Protein AF-A0A6L6DKJ3-F1 (afdb_monomer_lite)

Radius of gyration: 23.88 Å; chains: 1; bounding box: 60×26×74 Å

Structure (mmCIF, N/CA/C/O backbone):
data_AF-A0A6L6DKJ3-F1
#
_entry.id   AF-A0A6L6DKJ3-F1
#
loop_
_atom_site.group_PDB
_atom_site.id
_atom_site.type_symbol
_atom_site.label_atom_id
_atom_site.label_alt_id
_atom_site.label_comp_id
_atom_site.label_asym_id
_atom_site.label_entity_id
_atom_site.label_seq_id
_atom_site.pdbx_PDB_ins_code
_atom_site.Cartn_x
_atom_site.Cartn_y
_atom_site.Cartn_z
_atom_site.occupancy
_atom_site.B_iso_or_equiv
_atom_site.auth_seq_id
_atom_site.auth_comp_id
_atom_site.auth_asym_id
_atom_site.auth_atom_id
_atom_site.pdbx_PDB_model_num
ATOM 1 N N . MET A 1 1 ? -41.717 -11.893 52.198 1.00 52.62 1 MET A N 1
ATOM 2 C CA . MET A 1 1 ? -41.649 -11.593 50.744 1.00 52.62 1 MET A CA 1
ATOM 3 C C . MET A 1 1 ? -40.224 -11.231 50.309 1.00 52.62 1 MET A C 1
ATOM 5 O O . MET A 1 1 ? -39.960 -11.121 49.121 1.00 52.62 1 MET A O 1
ATOM 9 N N . ASP A 1 2 ? -39.290 -11.123 51.255 1.00 56.44 2 ASP A N 1
ATOM 10 C CA . ASP A 1 2 ? -38.012 -10.423 51.084 1.00 56.44 2 ASP A CA 1
ATOM 11 C C . ASP A 1 2 ? -36.896 -11.294 50.484 1.00 56.44 2 ASP A C 1
ATOM 13 O O . ASP A 1 2 ? -35.989 -10.791 49.827 1.00 56.44 2 ASP A O 1
ATOM 17 N N . ILE A 1 3 ? -37.000 -12.620 50.621 1.00 60.44 3 ILE A N 1
ATOM 18 C CA . ILE A 1 3 ? -36.001 -13.579 50.115 1.00 60.44 3 ILE A CA 1
ATOM 19 C C . ILE A 1 3 ? -36.035 -13.670 48.578 1.00 60.44 3 ILE A C 1
ATOM 21 O O . ILE A 1 3 ? -34.993 -13.763 47.933 1.00 60.44 3 ILE A O 1
ATOM 25 N N . ILE A 1 4 ? -37.227 -13.586 47.977 1.00 59.44 4 ILE A N 1
ATOM 26 C CA . ILE A 1 4 ? -37.409 -13.663 46.517 1.00 59.44 4 ILE A CA 1
ATOM 27 C C . ILE A 1 4 ? -36.848 -12.403 45.839 1.00 59.44 4 ILE A C 1
ATOM 29 O O . ILE A 1 4 ? -36.220 -12.495 44.787 1.00 59.44 4 ILE A O 1
ATOM 33 N N . ILE A 1 5 ? -37.001 -11.238 46.477 1.00 61.88 5 ILE A N 1
ATOM 34 C CA . ILE A 1 5 ? -36.480 -9.956 45.980 1.00 61.88 5 ILE A CA 1
ATOM 35 C C . ILE A 1 5 ? -34.944 -9.943 46.034 1.00 61.88 5 ILE A C 1
ATOM 37 O O . ILE A 1 5 ? -34.303 -9.559 45.057 1.00 61.88 5 ILE A O 1
ATOM 41 N N . GLY A 1 6 ? -34.341 -10.438 47.123 1.00 61.75 6 GLY A N 1
ATOM 42 C CA . GLY A 1 6 ? -32.882 -10.554 47.242 1.00 61.75 6 GLY A CA 1
ATOM 43 C C . GLY A 1 6 ? -32.255 -11.489 46.198 1.00 61.75 6 GLY A C 1
ATOM 44 O O . GLY A 1 6 ? -31.231 -11.152 45.602 1.00 61.75 6 GLY A O 1
ATOM 45 N N . ALA A 1 7 ? -32.900 -12.627 45.916 1.00 63.94 7 ALA A N 1
ATOM 46 C CA . ALA A 1 7 ? -32.449 -13.563 44.885 1.00 63.94 7 ALA A CA 1
ATOM 47 C C . ALA A 1 7 ? -32.547 -12.967 43.466 1.00 63.94 7 ALA A C 1
ATOM 49 O O . ALA A 1 7 ? -31.616 -13.108 42.674 1.00 63.94 7 ALA A O 1
ATOM 50 N N . LEU A 1 8 ? -33.627 -12.238 43.161 1.00 57.91 8 LEU A N 1
ATOM 51 C CA . LEU A 1 8 ? -33.808 -11.547 41.877 1.00 57.91 8 LEU A CA 1
ATOM 52 C C . LEU A 1 8 ? -32.761 -10.446 41.647 1.00 57.91 8 LEU A C 1
ATOM 54 O O . LEU A 1 8 ? -32.197 -10.363 40.558 1.00 57.91 8 LEU A O 1
ATOM 58 N N . ILE A 1 9 ? -32.445 -9.644 42.669 1.00 67.44 9 ILE A N 1
ATOM 59 C CA . ILE A 1 9 ? -31.418 -8.591 42.578 1.00 67.44 9 ILE A CA 1
ATOM 60 C C . ILE A 1 9 ? -30.026 -9.197 42.341 1.00 67.44 9 ILE A C 1
ATOM 62 O O . ILE A 1 9 ? -29.257 -8.679 41.531 1.00 67.44 9 ILE A O 1
ATOM 66 N N . SER A 1 10 ? -29.712 -10.317 43.001 1.00 66.44 10 SER A N 1
ATOM 67 C CA . SER A 1 10 ? -28.425 -11.003 42.836 1.00 66.44 10 SER A CA 1
ATOM 68 C C . SER A 1 10 ? -28.225 -11.541 41.411 1.00 66.44 10 SER A C 1
ATOM 70 O O . SER A 1 10 ? -27.155 -11.339 40.831 1.00 66.44 10 SER A O 1
ATOM 72 N N . ILE A 1 11 ? -29.266 -12.139 40.817 1.00 69.19 11 ILE A N 1
ATOM 73 C CA . ILE A 1 11 ? -29.241 -12.672 39.442 1.00 69.19 11 ILE A CA 1
ATOM 74 C C . ILE A 1 11 ? -29.089 -11.544 38.413 1.00 69.19 11 ILE A C 1
ATOM 76 O O . ILE A 1 11 ? -28.273 -11.644 37.495 1.00 69.19 11 ILE A O 1
ATOM 80 N N . ILE A 1 12 ? -29.826 -10.440 38.580 1.00 69.81 12 ILE A N 1
ATOM 81 C CA . ILE A 1 12 ? -29.722 -9.276 37.686 1.00 69.81 12 ILE A CA 1
ATOM 82 C C . ILE A 1 12 ? -28.314 -8.669 37.764 1.00 69.81 12 ILE A C 1
ATOM 84 O O . ILE A 1 12 ? -27.712 -8.375 36.730 1.00 69.81 12 ILE A O 1
ATOM 88 N N . GLY A 1 13 ? -27.749 -8.546 38.970 1.00 63.81 13 GLY A N 1
ATOM 89 C CA . GLY A 1 13 ? -26.385 -8.052 39.164 1.00 63.81 13 GLY A CA 1
ATOM 90 C C . GLY A 1 13 ? -25.328 -8.911 38.464 1.00 63.81 13 GLY A C 1
ATOM 91 O O . GLY A 1 13 ? -24.429 -8.371 37.819 1.00 63.81 13 GLY A O 1
ATOM 92 N N . THR A 1 14 ? -25.459 -10.242 38.516 1.00 69.81 14 THR A N 1
ATOM 93 C CA . THR A 1 14 ? -24.531 -11.152 37.819 1.00 69.81 14 THR A CA 1
ATOM 94 C C . THR A 1 14 ? -24.686 -11.090 36.300 1.00 69.81 14 THR A C 1
ATOM 96 O O . THR A 1 14 ? -23.682 -11.095 35.590 1.00 69.81 14 THR A O 1
ATOM 99 N N . MET A 1 15 ? -25.914 -10.972 35.781 1.00 61.84 15 MET A N 1
ATOM 100 C CA . MET A 1 15 ? -26.149 -10.828 34.338 1.00 61.84 15 MET A CA 1
ATOM 101 C C . MET A 1 15 ? -25.541 -9.538 33.779 1.00 61.84 15 MET A C 1
ATOM 103 O O . MET A 1 15 ? -24.836 -9.584 32.772 1.00 61.84 15 MET A O 1
ATOM 107 N N . VAL A 1 16 ? -25.756 -8.398 34.445 1.00 74.00 16 VAL A N 1
ATOM 108 C CA . VAL A 1 16 ? -25.197 -7.105 34.012 1.00 74.00 16 VAL A CA 1
ATOM 109 C C . VAL A 1 16 ? -23.668 -7.128 34.051 1.00 74.00 16 VAL A C 1
ATOM 111 O O . VAL A 1 16 ? -23.018 -6.656 33.118 1.00 74.00 16 VAL A O 1
ATOM 114 N N . PHE A 1 17 ? -23.085 -7.725 35.094 1.00 69.69 17 PHE A N 1
ATOM 115 C CA . PHE A 1 17 ? -21.636 -7.863 35.215 1.00 69.69 17 PHE A CA 1
ATOM 116 C C . PHE A 1 17 ? -21.036 -8.731 34.098 1.00 69.69 17 PHE A C 1
ATOM 118 O O . PHE A 1 17 ? -20.041 -8.338 33.489 1.00 69.69 17 PHE A O 1
ATOM 125 N N . ASN A 1 18 ? -21.675 -9.856 33.759 1.00 73.88 18 ASN A N 1
ATOM 126 C CA . ASN A 1 18 ? -21.232 -10.727 32.667 1.00 73.88 18 ASN A CA 1
ATOM 127 C C . ASN A 1 18 ? -21.324 -10.040 31.297 1.00 73.88 18 ASN A C 1
ATOM 129 O O . ASN A 1 18 ? -20.389 -10.137 30.504 1.00 73.88 18 ASN A O 1
ATOM 133 N N . VAL A 1 19 ? -22.409 -9.303 31.030 1.00 73.56 19 VAL A N 1
ATOM 134 C CA . VAL A 1 19 ? -22.559 -8.524 29.788 1.00 73.56 19 VAL A CA 1
ATOM 135 C C . VAL A 1 19 ? -21.480 -7.446 29.689 1.00 73.56 19 VAL A C 1
ATOM 137 O O . VAL A 1 19 ? -20.886 -7.263 28.628 1.00 73.56 19 VAL A O 1
ATOM 140 N N . TRP A 1 20 ? -21.177 -6.761 30.793 1.00 79.19 20 TRP A N 1
ATOM 141 C CA . TRP A 1 20 ? -20.134 -5.738 30.817 1.00 79.19 20 TRP A CA 1
ATOM 142 C C . TRP A 1 20 ? -18.732 -6.317 30.586 1.00 79.19 20 TRP A C 1
ATOM 144 O O . TRP A 1 20 ? -17.973 -5.760 29.791 1.00 79.19 20 TRP A O 1
ATOM 154 N N . ILE A 1 21 ? -18.390 -7.444 31.223 1.00 69.69 21 ILE A N 1
ATOM 155 C CA . ILE A 1 21 ? -17.112 -8.132 30.974 1.00 69.69 21 ILE A CA 1
ATOM 156 C C . ILE A 1 21 ? -17.024 -8.577 29.515 1.00 69.69 21 ILE A C 1
ATOM 158 O O . ILE A 1 21 ? -16.036 -8.254 28.858 1.00 69.69 21 ILE A O 1
ATOM 162 N N . SER A 1 22 ? -18.064 -9.238 28.996 1.00 68.19 22 SER A N 1
ATOM 163 C CA . SER A 1 22 ? -18.110 -9.697 27.603 1.00 68.19 22 SER A CA 1
ATOM 164 C C . SER A 1 22 ? -17.927 -8.536 26.628 1.00 68.19 22 SER A C 1
ATOM 166 O O . SER A 1 22 ? -17.092 -8.607 25.734 1.00 68.19 22 SER A O 1
ATOM 168 N N . SER A 1 23 ? -18.640 -7.426 26.841 1.00 67.12 23 SER A N 1
ATOM 169 C CA . SER A 1 23 ? -18.513 -6.217 26.022 1.00 67.12 23 SER A CA 1
ATOM 170 C C . SER A 1 23 ? -17.098 -5.631 26.073 1.00 67.12 23 SER A C 1
ATOM 172 O O . SER A 1 23 ? -16.570 -5.171 25.059 1.00 67.12 23 SER A O 1
ATOM 174 N N . ARG A 1 24 ? -16.443 -5.678 27.238 1.00 71.56 24 ARG A N 1
ATOM 175 C CA . ARG A 1 24 ? -15.083 -5.161 27.416 1.00 71.56 24 ARG A CA 1
ATOM 176 C C . ARG A 1 24 ? -14.022 -6.057 26.776 1.00 71.56 24 ARG A C 1
ATOM 178 O O . ARG A 1 24 ? -13.055 -5.540 26.218 1.00 71.56 24 ARG A O 1
ATOM 185 N N . GLU A 1 25 ? -14.170 -7.374 26.874 1.00 74.81 25 GLU A N 1
ATOM 186 C CA . GLU A 1 25 ? -13.296 -8.340 26.199 1.00 74.81 25 GLU A CA 1
ATOM 187 C C . GLU A 1 25 ? -13.451 -8.261 24.682 1.00 74.81 25 GLU A C 1
ATOM 189 O O . GLU A 1 25 ? -12.452 -8.222 23.962 1.00 74.81 25 GLU A O 1
ATOM 194 N N . GLU A 1 26 ? -14.690 -8.139 24.207 1.00 68.31 26 GLU A N 1
ATOM 195 C CA . GLU A 1 26 ? -15.000 -7.955 22.796 1.00 68.31 26 GLU A CA 1
ATOM 196 C C . GLU A 1 26 ? -14.385 -6.652 22.273 1.00 68.31 26 GLU A C 1
ATOM 198 O O . GLU A 1 26 ? -13.612 -6.695 21.320 1.00 68.31 26 GLU A O 1
ATOM 203 N N . SER A 1 27 ? -14.577 -5.519 22.958 1.00 71.50 27 SER A N 1
ATOM 204 C CA . SER A 1 27 ? -13.939 -4.244 22.589 1.00 71.50 27 SER A CA 1
ATOM 205 C C . SER A 1 27 ? -12.415 -4.360 22.452 1.00 71.50 27 SER A C 1
ATOM 207 O O . SER A 1 27 ? -11.854 -3.893 21.465 1.00 71.50 27 SER A O 1
ATOM 209 N N . LYS A 1 28 ? -11.735 -5.022 23.399 1.00 74.25 28 LYS A N 1
ATOM 210 C CA . LYS A 1 28 ? -10.274 -5.215 23.335 1.00 74.25 28 LYS A CA 1
ATOM 211 C C . LYS A 1 28 ? -9.847 -6.070 22.145 1.00 74.25 28 LYS A C 1
ATOM 213 O O . LYS A 1 28 ? -8.812 -5.802 21.538 1.00 74.25 28 LYS A O 1
ATOM 218 N N . ARG A 1 29 ? -10.618 -7.114 21.831 1.00 74.06 29 ARG A N 1
ATOM 219 C CA . ARG A 1 29 ? -10.366 -7.970 20.669 1.00 74.06 29 ARG A CA 1
ATOM 220 C C . ARG A 1 29 ? -10.509 -7.175 19.373 1.00 74.06 29 ARG A C 1
ATOM 222 O O . ARG A 1 29 ? -9.616 -7.233 18.535 1.00 74.06 29 ARG A O 1
ATOM 229 N N . TRP A 1 30 ? -11.577 -6.389 19.258 1.00 74.00 30 TRP A N 1
ATOM 230 C CA . TRP A 1 30 ? -11.815 -5.514 18.112 1.00 74.00 30 TRP A CA 1
ATOM 231 C C . TRP A 1 30 ? -10.677 -4.507 17.900 1.00 74.00 30 TRP A C 1
ATOM 233 O O . TRP A 1 30 ? -10.251 -4.303 16.764 1.00 74.00 30 TRP A O 1
ATOM 243 N N . ASP A 1 31 ? -10.128 -3.928 18.969 1.00 81.12 31 ASP A N 1
ATOM 244 C CA . ASP A 1 31 ? -8.978 -3.020 18.866 1.00 81.12 31 ASP A CA 1
ATOM 245 C C . ASP A 1 31 ? -7.696 -3.745 18.421 1.00 81.12 31 ASP A C 1
ATOM 247 O O . ASP A 1 31 ? -6.934 -3.217 17.607 1.00 81.12 31 ASP A O 1
ATOM 251 N N . ALA A 1 32 ? -7.466 -4.975 18.889 1.00 81.31 32 ALA A N 1
ATOM 252 C CA . ALA A 1 32 ? -6.335 -5.791 18.448 1.00 81.31 32 ALA A CA 1
ATOM 253 C C . ALA A 1 32 ? -6.437 -6.169 16.958 1.00 81.31 32 ALA A C 1
ATOM 255 O O . ALA A 1 32 ? -5.454 -6.039 16.224 1.00 81.31 32 ALA A O 1
ATOM 256 N N . ASP A 1 33 ? -7.622 -6.578 16.500 1.00 83.75 33 ASP A N 1
ATOM 257 C CA . ASP A 1 33 ? -7.880 -6.912 15.095 1.00 83.75 33 ASP A CA 1
ATOM 258 C C . ASP A 1 33 ? -7.698 -5.676 14.193 1.00 83.75 33 ASP A C 1
ATOM 260 O O . ASP A 1 33 ? -7.028 -5.738 13.160 1.00 83.75 33 ASP A O 1
ATOM 264 N N . ARG A 1 34 ? -8.170 -4.510 14.645 1.00 85.75 34 ARG A N 1
ATOM 265 C CA . ARG A 1 34 ? -7.963 -3.210 13.989 1.00 85.75 34 ARG A CA 1
ATOM 266 C C . ARG A 1 34 ? -6.490 -2.807 13.870 1.00 85.75 34 ARG A C 1
ATOM 268 O O . ARG A 1 34 ? -6.051 -2.371 12.804 1.00 85.75 34 ARG A O 1
ATOM 275 N N . LEU A 1 35 ? -5.706 -2.960 14.939 1.00 83.81 35 LEU A N 1
ATOM 276 C CA . LEU A 1 35 ? -4.265 -2.671 14.922 1.00 83.81 35 LEU A CA 1
ATOM 277 C C . LEU A 1 35 ? -3.494 -3.641 14.016 1.00 83.81 35 LEU A C 1
ATOM 279 O O . LEU A 1 35 ? -2.535 -3.246 13.339 1.00 83.81 35 LEU A O 1
ATOM 283 N N . LYS A 1 36 ? -3.928 -4.904 13.970 1.00 89.00 36 LYS A N 1
ATOM 284 C CA . LYS A 1 36 ? -3.376 -5.913 13.066 1.00 89.00 36 LYS A CA 1
ATOM 285 C C . LYS A 1 36 ? -3.656 -5.556 11.607 1.00 89.00 36 LYS A C 1
ATOM 287 O O . LYS A 1 36 ? -2.716 -5.559 10.815 1.00 89.00 36 LYS A O 1
ATOM 292 N N . ALA A 1 37 ? -4.890 -5.180 11.269 1.00 90.31 37 ALA A N 1
ATOM 293 C CA . ALA A 1 37 ? -5.256 -4.744 9.921 1.00 90.31 37 ALA A CA 1
ATOM 294 C C . ALA A 1 37 ? -4.420 -3.538 9.461 1.00 90.31 37 ALA A C 1
ATOM 296 O O . ALA A 1 37 ? -3.868 -3.546 8.363 1.00 90.31 37 ALA A O 1
ATOM 297 N N . LEU A 1 38 ? -4.217 -2.545 10.336 1.00 90.19 38 LEU A N 1
ATOM 298 C CA . LEU A 1 38 ? -3.350 -1.395 10.056 1.00 90.19 38 LEU A CA 1
ATOM 299 C C . LEU A 1 38 ? -1.903 -1.809 9.747 1.00 90.19 38 LEU A C 1
ATOM 301 O O . LEU A 1 38 ? -1.279 -1.291 8.818 1.00 90.19 38 LEU A O 1
ATOM 305 N N . THR A 1 39 ? -1.367 -2.748 10.527 1.00 90.19 39 THR A N 1
ATOM 306 C CA . THR A 1 39 ? -0.006 -3.262 10.333 1.00 90.19 39 THR A CA 1
ATOM 307 C C . THR A 1 39 ? 0.117 -4.035 9.021 1.00 90.19 39 THR A C 1
ATOM 309 O O . THR A 1 39 ? 1.048 -3.778 8.254 1.00 90.19 39 THR A O 1
ATOM 312 N N . ASN A 1 40 ? -0.836 -4.926 8.735 1.00 93.12 40 ASN A N 1
ATOM 313 C CA . ASN A 1 40 ? -0.879 -5.712 7.502 1.00 93.12 40 ASN A CA 1
ATOM 314 C C . ASN A 1 40 ? -0.962 -4.806 6.271 1.00 93.12 40 ASN A C 1
ATOM 316 O O . ASN A 1 40 ? -0.089 -4.873 5.410 1.00 93.12 40 ASN A O 1
ATOM 320 N N . ALA A 1 41 ? -1.918 -3.872 6.247 1.00 93.75 41 ALA A N 1
ATOM 321 C CA . ALA A 1 41 ? -2.095 -2.925 5.148 1.00 93.75 41 ALA A CA 1
ATOM 322 C C . ALA A 1 41 ? -0.815 -2.139 4.844 1.00 93.75 41 ALA A C 1
ATOM 324 O O . ALA A 1 41 ? -0.438 -1.968 3.684 1.00 93.75 41 ALA A O 1
ATOM 325 N N . ARG A 1 42 ? -0.096 -1.697 5.884 1.00 92.56 42 ARG A N 1
ATOM 326 C CA . ARG A 1 42 ? 1.183 -1.001 5.710 1.00 92.56 42 ARG A CA 1
ATOM 327 C C . ARG A 1 42 ? 2.260 -1.911 5.120 1.00 92.56 42 ARG A C 1
ATOM 329 O O . ARG A 1 42 ? 2.971 -1.485 4.211 1.00 92.56 42 ARG A O 1
ATOM 336 N N . ILE A 1 43 ? 2.418 -3.119 5.658 1.00 94.75 43 ILE A N 1
ATOM 337 C CA . ILE A 1 43 ? 3.432 -4.077 5.198 1.00 94.75 43 ILE A CA 1
ATOM 338 C C . ILE A 1 43 ? 3.172 -4.470 3.744 1.00 94.75 43 ILE A C 1
ATOM 340 O O . ILE A 1 43 ? 4.098 -4.434 2.933 1.00 94.75 43 ILE A O 1
ATOM 344 N N . ASP A 1 44 ? 1.929 -4.806 3.410 1.00 96.81 44 ASP A N 1
ATOM 345 C CA . ASP A 1 44 ? 1.563 -5.279 2.078 1.00 96.81 44 ASP A CA 1
ATOM 346 C C . ASP A 1 44 ? 1.704 -4.160 1.042 1.00 96.81 44 ASP A C 1
ATOM 348 O O . ASP A 1 44 ? 2.303 -4.378 -0.010 1.00 96.81 44 ASP A O 1
ATOM 352 N N . LEU A 1 45 ? 1.300 -2.927 1.375 1.00 95.19 45 LEU A N 1
ATOM 353 C CA . LEU A 1 45 ? 1.537 -1.760 0.521 1.00 95.19 45 LEU A CA 1
ATOM 354 C C . LEU A 1 45 ? 3.033 -1.533 0.253 1.00 95.19 45 LEU A C 1
ATOM 356 O O . LEU A 1 45 ? 3.433 -1.330 -0.893 1.00 95.19 45 LEU A O 1
ATOM 360 N N . LEU A 1 46 ? 3.881 -1.571 1.287 1.00 92.56 46 LEU A N 1
ATOM 361 C CA . LEU A 1 46 ? 5.329 -1.396 1.112 1.00 92.56 46 LEU A CA 1
ATOM 362 C C . LEU A 1 46 ? 5.942 -2.530 0.281 1.00 92.56 46 LEU A C 1
ATOM 364 O O . LEU A 1 46 ? 6.796 -2.270 -0.567 1.00 92.56 46 LEU A O 1
ATOM 368 N N . ARG A 1 47 ? 5.480 -3.771 0.478 1.00 94.19 47 ARG A N 1
ATOM 369 C CA . ARG A 1 47 ? 5.894 -4.927 -0.327 1.00 94.19 47 ARG A CA 1
ATOM 370 C C . ARG A 1 47 ? 5.511 -4.739 -1.794 1.00 94.19 47 ARG A C 1
ATOM 372 O O . ARG A 1 47 ? 6.357 -4.940 -2.662 1.00 94.19 47 ARG A O 1
ATOM 379 N N . ALA A 1 48 ? 4.276 -4.325 -2.072 1.00 95.50 48 ALA A N 1
ATOM 380 C CA . ALA A 1 48 ? 3.805 -4.065 -3.428 1.00 95.50 48 ALA A CA 1
ATOM 381 C C . ALA A 1 48 ? 4.627 -2.962 -4.108 1.00 95.50 48 ALA A C 1
ATOM 383 O O . ALA A 1 48 ? 5.127 -3.163 -5.213 1.00 95.50 48 ALA A O 1
ATOM 384 N N . LEU A 1 49 ? 4.847 -1.831 -3.428 1.00 93.50 49 LEU A N 1
ATOM 385 C CA . LEU A 1 49 ? 5.650 -0.722 -3.953 1.00 93.50 49 LEU A CA 1
ATOM 386 C C . LEU A 1 49 ? 7.109 -1.128 -4.217 1.00 93.50 49 LEU A C 1
ATOM 388 O O . LEU A 1 49 ? 7.642 -0.798 -5.276 1.00 93.50 49 LEU A O 1
ATOM 392 N N . GLY A 1 50 ? 7.731 -1.882 -3.307 1.00 92.69 50 GLY A N 1
ATOM 393 C CA . GLY A 1 50 ? 9.093 -2.392 -3.494 1.00 92.69 50 GLY A CA 1
ATOM 394 C C . GLY A 1 50 ? 9.200 -3.379 -4.660 1.00 92.69 50 GLY A C 1
ATOM 395 O O . GLY A 1 50 ? 10.139 -3.315 -5.450 1.00 92.69 50 GLY A O 1
ATOM 396 N N . ASN A 1 51 ? 8.200 -4.244 -4.832 1.00 93.94 51 ASN A N 1
ATOM 397 C CA . ASN A 1 51 ? 8.113 -5.156 -5.971 1.00 93.94 51 ASN A CA 1
ATOM 398 C C . ASN A 1 51 ? 7.933 -4.401 -7.302 1.00 93.94 51 ASN A C 1
ATOM 400 O O . ASN A 1 51 ? 8.579 -4.737 -8.295 1.00 93.94 51 ASN A O 1
ATOM 404 N N . ILE A 1 52 ? 7.109 -3.350 -7.326 1.00 94.06 52 ILE A N 1
ATOM 405 C CA . ILE A 1 52 ? 6.945 -2.467 -8.492 1.00 94.06 52 ILE A CA 1
ATOM 406 C C . ILE A 1 52 ? 8.278 -1.797 -8.858 1.00 94.06 52 ILE A C 1
ATOM 408 O O . ILE A 1 52 ? 8.663 -1.783 -10.029 1.00 94.06 52 ILE A O 1
ATOM 412 N N . GLU A 1 53 ? 9.015 -1.286 -7.871 1.00 92.94 53 GLU A N 1
ATOM 413 C CA . GLU A 1 53 ? 10.338 -0.689 -8.084 1.00 92.94 53 GLU A CA 1
ATOM 414 C C . GLU A 1 53 ? 11.353 -1.721 -8.596 1.00 92.94 53 GLU A C 1
ATOM 416 O O . GLU A 1 53 ? 12.052 -1.465 -9.577 1.00 92.94 53 GLU A O 1
ATOM 421 N N . ALA A 1 54 ? 11.398 -2.918 -8.004 1.00 91.94 54 ALA A N 1
ATOM 422 C CA . ALA A 1 54 ? 12.270 -4.006 -8.451 1.00 91.94 54 ALA A CA 1
ATOM 423 C C . ALA A 1 54 ? 11.963 -4.432 -9.899 1.00 91.94 54 ALA A C 1
ATOM 425 O O . ALA A 1 54 ? 12.875 -4.742 -10.677 1.00 91.94 54 ALA A O 1
ATOM 426 N N . MET A 1 55 ? 10.688 -4.393 -10.298 1.00 92.88 55 MET A N 1
ATOM 427 C CA . MET A 1 55 ? 10.288 -4.572 -11.691 1.00 92.88 55 MET A CA 1
ATOM 428 C C . MET A 1 55 ? 10.819 -3.438 -12.572 1.00 92.88 55 MET A C 1
ATOM 430 O O . MET A 1 55 ? 11.466 -3.724 -13.577 1.00 92.88 55 MET A O 1
ATOM 434 N N . ALA A 1 56 ? 10.637 -2.168 -12.194 1.00 91.31 56 ALA A N 1
ATOM 435 C CA . ALA A 1 56 ? 11.205 -1.032 -12.931 1.00 91.31 56 ALA A CA 1
ATOM 436 C C . ALA A 1 56 ? 12.743 -1.112 -13.034 1.00 91.31 56 ALA A C 1
ATOM 438 O O . ALA A 1 56 ? 13.332 -0.691 -14.034 1.00 91.31 56 ALA A O 1
ATOM 439 N N . ALA A 1 57 ? 13.397 -1.718 -12.042 1.00 91.12 57 ALA A N 1
ATOM 440 C CA . ALA A 1 57 ? 14.826 -2.003 -12.034 1.00 91.12 57 ALA A CA 1
ATOM 441 C C . ALA A 1 57 ? 15.241 -3.234 -12.862 1.00 91.12 57 ALA A C 1
ATOM 443 O O . ALA A 1 57 ? 16.430 -3.546 -12.925 1.00 91.12 57 ALA A O 1
ATOM 444 N N . LYS A 1 58 ? 14.294 -3.923 -13.517 1.00 89.38 58 LYS A N 1
ATOM 445 C CA . LYS A 1 58 ? 14.498 -5.170 -14.282 1.00 89.38 58 LYS A CA 1
ATOM 446 C C . LYS A 1 58 ? 15.079 -6.320 -13.450 1.00 89.38 58 LYS A C 1
ATOM 448 O O . LYS A 1 58 ? 15.650 -7.256 -14.003 1.00 89.38 58 LYS A O 1
ATOM 453 N N . GLN A 1 59 ? 14.910 -6.267 -12.130 1.00 87.81 59 GLN A N 1
ATOM 454 C CA . GLN A 1 59 ? 15.296 -7.345 -11.214 1.00 87.81 59 GLN A CA 1
ATOM 455 C C . GLN A 1 59 ? 14.237 -8.454 -11.179 1.00 87.81 59 GLN A C 1
ATOM 457 O O . GLN A 1 59 ? 14.540 -9.598 -10.850 1.00 87.81 59 GLN A O 1
ATOM 462 N N . ILE A 1 60 ? 13.002 -8.132 -11.573 1.00 85.06 60 ILE A N 1
ATOM 463 C CA . ILE A 1 60 ? 11.915 -9.092 -11.761 1.00 85.06 60 ILE A CA 1
ATOM 464 C C . ILE A 1 60 ? 11.732 -9.333 -13.258 1.00 85.06 60 ILE A C 1
ATOM 466 O O . ILE A 1 60 ? 11.529 -8.403 -14.041 1.00 85.06 60 ILE A O 1
ATOM 470 N N . ARG A 1 61 ? 11.807 -10.604 -13.665 1.00 79.50 61 ARG A N 1
ATOM 471 C CA . ARG A 1 61 ? 11.682 -10.999 -15.069 1.00 79.50 61 ARG A CA 1
ATOM 472 C C . ARG A 1 61 ? 10.227 -10.886 -15.529 1.00 79.50 61 ARG A C 1
ATOM 474 O O . ARG A 1 61 ? 9.356 -11.588 -15.023 1.00 79.50 61 ARG A O 1
ATOM 481 N N . VAL A 1 62 ? 9.988 -10.060 -16.543 1.00 80.38 62 VAL A N 1
ATOM 482 C CA . VAL A 1 62 ? 8.696 -9.951 -17.234 1.00 80.38 62 VAL A CA 1
ATOM 483 C C . VAL A 1 62 ? 8.742 -10.840 -18.475 1.00 80.38 62 VAL A C 1
ATOM 485 O O . VAL A 1 62 ? 9.522 -10.593 -19.392 1.00 80.38 62 VAL A O 1
ATOM 488 N N . ILE A 1 63 ? 7.971 -11.931 -18.460 1.00 73.75 63 ILE A N 1
ATOM 489 C CA . ILE A 1 63 ? 8.051 -13.002 -19.471 1.00 73.75 63 ILE A CA 1
ATOM 490 C C . ILE A 1 63 ? 7.229 -12.660 -20.723 1.00 73.75 63 ILE A C 1
ATOM 492 O O . ILE A 1 63 ? 7.601 -13.065 -21.821 1.00 73.75 63 ILE A O 1
ATOM 496 N N . SER A 1 64 ? 6.152 -11.879 -20.585 1.00 68.94 64 SER A N 1
ATOM 497 C CA . SER A 1 64 ? 5.374 -11.384 -21.724 1.00 68.94 64 SER A CA 1
ATOM 498 C C . SER A 1 64 ? 5.028 -9.905 -21.565 1.00 68.94 64 SER A C 1
ATOM 500 O O . SER A 1 64 ? 4.831 -9.408 -20.456 1.00 68.94 64 SER A O 1
ATOM 502 N N . ALA A 1 65 ? 4.999 -9.185 -22.687 1.00 64.56 65 ALA A N 1
ATOM 503 C CA . ALA A 1 65 ? 4.672 -7.768 -22.701 1.00 64.56 65 ALA A CA 1
ATOM 504 C C . ALA A 1 65 ? 3.216 -7.561 -22.256 1.00 64.56 65 ALA A C 1
ATOM 506 O O . ALA A 1 65 ? 2.296 -8.051 -22.902 1.00 64.56 65 ALA A O 1
ATOM 507 N N . GLY A 1 66 ? 3.021 -6.830 -21.158 1.00 62.16 66 GLY A N 1
ATOM 508 C CA . GLY A 1 66 ? 1.697 -6.503 -20.624 1.00 62.16 66 GLY A CA 1
ATOM 509 C C . GLY A 1 66 ? 1.133 -7.502 -19.610 1.00 62.16 66 GLY A C 1
ATOM 510 O O . GLY A 1 66 ? 0.141 -7.175 -18.969 1.00 62.16 66 GLY A O 1
ATOM 511 N N . ALA A 1 67 ? 1.763 -8.665 -19.397 1.00 76.19 67 ALA A N 1
ATOM 512 C CA . ALA A 1 67 ? 1.396 -9.526 -18.274 1.00 76.19 67 ALA A CA 1
ATOM 513 C C . ALA A 1 67 ? 2.170 -9.126 -17.020 1.00 76.19 67 ALA A C 1
ATOM 515 O O . ALA A 1 67 ? 3.402 -9.004 -17.027 1.00 76.19 67 ALA A O 1
ATOM 516 N N . ARG A 1 68 ? 1.434 -8.976 -15.923 1.00 79.25 68 ARG A N 1
ATOM 517 C CA . ARG A 1 68 ? 2.020 -8.795 -14.607 1.00 79.25 68 ARG A CA 1
ATOM 518 C C . ARG A 1 68 ? 2.714 -10.088 -14.171 1.00 79.25 68 ARG A C 1
ATOM 520 O O . ARG A 1 68 ? 2.137 -11.167 -14.288 1.00 79.25 68 ARG A O 1
ATOM 527 N N . PRO A 1 69 ? 3.988 -10.035 -13.733 1.00 87.19 69 PRO A N 1
ATOM 528 C CA . PRO A 1 69 ? 4.607 -11.195 -13.110 1.00 87.19 69 PRO A CA 1
ATOM 529 C C . PRO A 1 69 ? 3.785 -11.618 -11.891 1.00 87.19 69 PRO A C 1
ATOM 531 O O . PRO A 1 69 ? 3.361 -10.758 -11.125 1.00 87.19 69 PRO A O 1
ATOM 534 N N . LEU A 1 70 ? 3.631 -12.924 -11.658 1.00 87.69 70 LEU A N 1
ATOM 535 C CA . LEU A 1 70 ? 2.805 -13.451 -10.562 1.00 87.69 70 LEU A CA 1
ATOM 536 C C . LEU A 1 70 ? 3.170 -12.857 -9.188 1.00 87.69 70 LEU A C 1
ATOM 538 O O . LEU A 1 70 ? 2.302 -12.626 -8.356 1.00 87.69 70 LEU A O 1
ATOM 542 N N . ILE A 1 71 ? 4.459 -12.584 -8.956 1.00 88.19 71 ILE A N 1
ATOM 543 C CA . ILE A 1 71 ? 4.941 -11.952 -7.720 1.00 88.19 71 ILE A CA 1
ATOM 544 C C . ILE A 1 71 ? 4.449 -10.505 -7.556 1.00 88.19 71 ILE A C 1
ATOM 546 O O . ILE A 1 71 ? 4.227 -10.060 -6.432 1.00 88.19 71 ILE A O 1
ATOM 550 N N . ILE A 1 72 ? 4.269 -9.782 -8.665 1.00 92.31 72 ILE A N 1
ATOM 551 C CA . ILE A 1 72 ? 3.699 -8.434 -8.678 1.00 92.31 72 ILE A CA 1
ATOM 552 C C . ILE A 1 72 ? 2.194 -8.515 -8.461 1.00 92.31 72 ILE A C 1
ATOM 554 O O . ILE A 1 72 ? 1.697 -7.827 -7.579 1.00 92.31 72 ILE A O 1
ATOM 558 N N . ASP A 1 73 ? 1.495 -9.372 -9.213 1.00 91.25 73 ASP A N 1
ATOM 559 C CA . ASP A 1 73 ? 0.043 -9.547 -9.078 1.00 91.25 73 ASP A CA 1
ATOM 560 C C . ASP A 1 73 ? -0.342 -9.891 -7.650 1.00 91.25 73 ASP A C 1
ATOM 562 O O . ASP A 1 73 ? -1.118 -9.173 -7.029 1.00 91.25 73 ASP A O 1
ATOM 566 N N . LYS A 1 74 ? 0.304 -10.914 -7.085 1.00 93.38 74 LYS A N 1
ATOM 567 C CA . LYS A 1 74 ? 0.050 -11.331 -5.711 1.00 93.38 74 LYS A CA 1
ATOM 568 C C . LYS A 1 74 ? 0.279 -10.194 -4.713 1.00 93.38 74 LYS A C 1
ATOM 570 O O . LYS A 1 74 ? -0.553 -9.986 -3.842 1.00 93.38 74 LYS A O 1
ATOM 575 N N . ALA A 1 75 ? 1.386 -9.460 -4.830 1.00 94.81 75 ALA A N 1
ATOM 576 C CA . ALA A 1 75 ? 1.690 -8.385 -3.888 1.00 94.81 75 ALA A CA 1
ATOM 577 C C . ALA A 1 75 ? 0.722 -7.198 -4.015 1.00 94.81 75 ALA A C 1
ATOM 579 O O . ALA A 1 75 ? 0.352 -6.605 -3.005 1.00 94.81 75 ALA A O 1
ATOM 580 N N . VAL A 1 76 ? 0.313 -6.852 -5.239 1.00 95.56 76 VAL A N 1
ATOM 581 C CA . VAL A 1 76 ? -0.653 -5.776 -5.502 1.00 95.56 76 VAL A CA 1
ATOM 582 C C . VAL A 1 76 ? -2.043 -6.159 -4.997 1.00 95.56 76 VAL A C 1
ATOM 584 O O . VAL A 1 76 ? -2.682 -5.334 -4.352 1.00 95.56 76 VAL A O 1
ATOM 587 N N . ASP A 1 77 ? -2.481 -7.398 -5.226 1.00 95.88 77 ASP A N 1
ATOM 588 C CA . ASP A 1 77 ? -3.772 -7.893 -4.744 1.00 95.88 77 ASP A CA 1
ATOM 589 C C . ASP A 1 77 ? -3.799 -7.971 -3.210 1.00 95.88 77 ASP A C 1
ATOM 591 O O . ASP A 1 77 ? -4.738 -7.479 -2.591 1.00 95.88 77 ASP A O 1
ATOM 595 N N . GLU A 1 78 ? -2.748 -8.510 -2.577 1.00 96.81 78 GLU A N 1
ATOM 596 C CA . GLU A 1 78 ? -2.603 -8.520 -1.111 1.00 96.81 78 GLU A CA 1
ATOM 597 C C . GLU A 1 78 ? -2.688 -7.100 -0.536 1.00 96.81 78 GLU A C 1
ATOM 599 O O . GLU A 1 78 ? -3.466 -6.845 0.382 1.00 96.81 78 GLU A O 1
ATOM 604 N N . ALA A 1 79 ? -1.942 -6.153 -1.113 1.00 97.31 79 ALA A N 1
ATOM 605 C CA . ALA A 1 79 ? -1.991 -4.760 -0.690 1.00 97.31 79 ALA A CA 1
ATOM 606 C C . ALA A 1 79 ? -3.380 -4.147 -0.882 1.00 97.31 79 ALA A C 1
ATOM 608 O O . ALA A 1 79 ? -3.843 -3.419 -0.006 1.00 97.31 79 ALA A O 1
ATOM 609 N N . TRP A 1 80 ? -4.051 -4.442 -1.999 1.00 97.44 80 TRP A N 1
ATOM 610 C CA . TRP A 1 80 ? -5.396 -3.950 -2.278 1.00 97.44 80 TRP A CA 1
ATOM 611 C C . TRP A 1 80 ? -6.395 -4.426 -1.223 1.00 97.44 80 TRP A C 1
ATOM 613 O O . TRP A 1 80 ? -7.100 -3.597 -0.649 1.00 97.44 80 TRP A O 1
ATOM 623 N N . TYR A 1 81 ? -6.428 -5.731 -0.940 1.00 97.00 81 TYR A N 1
ATOM 624 C CA . TYR A 1 81 ? -7.357 -6.311 0.030 1.00 97.00 81 TYR A CA 1
ATOM 625 C C . TYR A 1 81 ? -7.075 -5.854 1.460 1.00 97.00 81 TYR A C 1
ATOM 627 O O . TYR A 1 81 ? -8.015 -5.506 2.168 1.00 97.00 81 TYR A O 1
ATOM 635 N N . SER A 1 82 ? -5.808 -5.786 1.878 1.00 96.69 82 SER A N 1
ATOM 636 C CA . SER A 1 82 ? -5.463 -5.297 3.220 1.00 96.69 82 SER A CA 1
ATOM 637 C C . SER A 1 82 ? -5.824 -3.815 3.401 1.00 96.69 82 SER A C 1
ATOM 639 O O . SER A 1 82 ? -6.250 -3.397 4.477 1.00 96.69 82 SER A O 1
ATOM 641 N N . LEU A 1 83 ? -5.688 -3.006 2.345 1.00 96.94 83 LEU A N 1
ATOM 642 C CA . LEU A 1 83 ? -6.143 -1.614 2.322 1.00 96.94 83 LEU A CA 1
ATOM 643 C C . LEU A 1 83 ? -7.676 -1.517 2.398 1.00 96.94 83 LEU A C 1
ATOM 645 O O . LEU A 1 83 ? -8.196 -0.729 3.187 1.00 96.94 83 LEU A O 1
ATOM 649 N N . GLU A 1 84 ? -8.387 -2.352 1.642 1.00 96.00 84 GLU A N 1
ATOM 650 C CA . GLU A 1 84 ? -9.851 -2.425 1.663 1.00 96.00 84 GLU A CA 1
ATOM 651 C C . GLU A 1 84 ? -10.374 -2.806 3.056 1.00 96.00 84 GLU A C 1
ATOM 653 O O . GLU A 1 84 ? -11.213 -2.104 3.621 1.00 96.00 84 GLU A O 1
ATOM 658 N N . GLU A 1 85 ? -9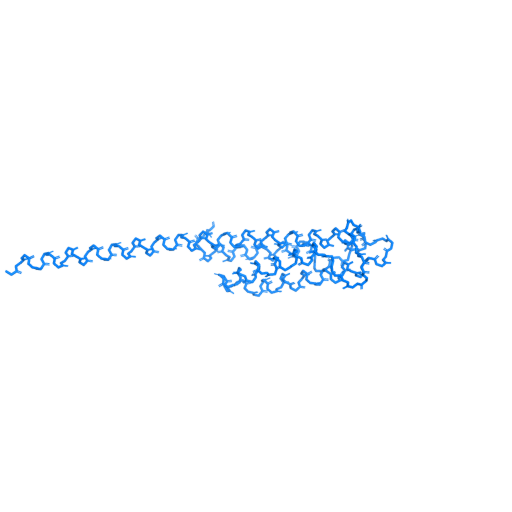.817 -3.861 3.659 1.00 95.06 85 GLU A N 1
ATOM 659 C CA . GLU A 1 85 ? -10.136 -4.296 5.023 1.00 95.06 85 GLU A CA 1
ATOM 660 C C . GLU A 1 85 ? -9.937 -3.156 6.029 1.00 95.06 85 GLU A C 1
ATOM 662 O O . GLU A 1 85 ? -10.794 -2.909 6.882 1.00 95.06 85 GLU A O 1
ATOM 667 N N . LEU A 1 86 ? -8.839 -2.404 5.897 1.00 94.38 86 LEU A N 1
ATOM 668 C CA . LEU A 1 86 ? -8.570 -1.262 6.761 1.00 94.38 86 LEU A CA 1
ATOM 669 C C . LEU A 1 86 ? -9.646 -0.174 6.626 1.00 94.38 86 LEU A C 1
ATOM 671 O O . LEU A 1 86 ? -10.042 0.405 7.636 1.00 94.38 86 LEU A O 1
ATOM 675 N N . SER A 1 87 ? -10.146 0.086 5.415 1.00 94.19 87 SER A N 1
ATOM 676 C CA . SER A 1 87 ? -11.224 1.063 5.190 1.00 94.19 87 SER A CA 1
ATOM 677 C C . SER A 1 87 ? -12.567 0.621 5.778 1.00 94.19 87 SER A C 1
ATOM 679 O O . SER A 1 87 ? -13.280 1.443 6.349 1.00 94.19 87 SER A O 1
ATOM 681 N N . VAL A 1 88 ? -12.868 -0.682 5.748 1.00 92.25 88 VAL A N 1
ATOM 682 C CA . VAL A 1 88 ? -14.069 -1.249 6.382 1.00 92.25 88 VAL A CA 1
ATOM 683 C C . VAL A 1 88 ? -14.000 -1.087 7.900 1.00 92.25 88 VAL A C 1
ATOM 685 O O . VAL A 1 88 ? -14.979 -0.702 8.541 1.00 92.25 88 VAL A O 1
ATOM 688 N N . LEU A 1 89 ? -12.832 -1.350 8.489 1.00 90.69 89 LEU A N 1
ATOM 689 C CA . LEU A 1 89 ? -12.618 -1.228 9.931 1.00 90.69 89 LEU A CA 1
ATOM 690 C C . LEU A 1 89 ? -12.519 0.231 10.403 1.00 90.69 89 LEU A C 1
ATOM 692 O O . LEU A 1 89 ? -12.862 0.521 11.554 1.00 90.69 89 LEU A O 1
ATOM 696 N N . PHE A 1 90 ? -12.075 1.135 9.524 1.00 91.81 90 PHE A N 1
ATOM 697 C CA . PHE A 1 90 ? -11.910 2.566 9.778 1.00 91.81 90 PHE A CA 1
ATOM 698 C C . PHE A 1 90 ? -12.448 3.418 8.612 1.00 91.81 90 PHE A C 1
ATOM 700 O O . PHE A 1 90 ? -11.668 3.989 7.846 1.00 91.81 90 PHE A O 1
ATOM 707 N N . PRO A 1 91 ? -13.772 3.624 8.516 1.00 91.94 91 PRO A N 1
ATOM 708 C CA . PRO A 1 91 ? -14.363 4.390 7.411 1.00 91.94 91 PRO A CA 1
ATOM 709 C C . PRO A 1 91 ? -13.812 5.822 7.275 1.00 91.94 91 PRO A C 1
ATOM 711 O O . PRO A 1 91 ? -13.748 6.391 6.191 1.00 91.94 91 PRO A O 1
ATOM 714 N N . VAL A 1 92 ? -13.320 6.408 8.373 1.00 91.06 92 VAL A N 1
ATOM 715 C CA . VAL A 1 92 ? -12.712 7.752 8.399 1.00 91.06 92 VAL A CA 1
ATOM 716 C C . VAL A 1 92 ? -11.447 7.894 7.531 1.00 91.06 92 VAL A C 1
ATOM 718 O O . VAL A 1 92 ? -11.035 9.021 7.223 1.00 91.06 92 VAL A O 1
ATOM 721 N N . VAL A 1 93 ? -10.809 6.782 7.142 1.00 94.69 93 VAL A N 1
ATOM 722 C CA . VAL A 1 93 ? -9.623 6.783 6.267 1.00 94.69 93 VAL A CA 1
ATOM 723 C C . VAL A 1 93 ? -9.915 6.348 4.832 1.00 94.69 93 VAL A C 1
ATOM 725 O O . VAL A 1 93 ? -8.996 6.378 4.022 1.00 94.69 93 VAL A O 1
ATOM 728 N N . GLU A 1 94 ? -11.157 6.002 4.480 1.00 96.00 94 GLU A N 1
ATOM 729 C CA . GLU A 1 94 ? -11.520 5.437 3.168 1.00 96.00 94 GLU A CA 1
ATOM 730 C C . GLU A 1 94 ? -10.954 6.238 1.982 1.00 96.00 94 GLU A C 1
ATOM 732 O O . GLU A 1 94 ? -10.295 5.679 1.109 1.00 96.00 94 GLU A O 1
ATOM 737 N N . ASN A 1 95 ? -11.097 7.566 1.991 1.00 96.12 95 ASN A N 1
ATOM 738 C CA . ASN A 1 95 ? -10.557 8.416 0.924 1.00 96.12 95 ASN A CA 1
ATOM 739 C C . ASN A 1 95 ? -9.025 8.323 0.799 1.00 96.12 95 ASN A C 1
ATOM 741 O O . ASN A 1 95 ? -8.483 8.326 -0.305 1.00 96.12 95 ASN A O 1
ATOM 745 N N . ASP A 1 96 ? -8.304 8.253 1.921 1.00 96.06 96 ASP A N 1
ATOM 746 C CA . ASP A 1 96 ? -6.845 8.102 1.908 1.00 96.06 96 ASP A CA 1
ATOM 747 C C . ASP A 1 96 ? -6.442 6.701 1.418 1.00 96.06 96 ASP A C 1
ATOM 749 O O . ASP A 1 96 ? -5.455 6.561 0.696 1.00 96.06 96 ASP A O 1
ATOM 753 N N . ILE A 1 97 ? -7.231 5.678 1.753 1.00 96.56 97 ILE A N 1
ATOM 754 C CA . ILE A 1 97 ? -7.054 4.303 1.279 1.00 96.56 97 ILE A CA 1
ATOM 755 C C . ILE A 1 97 ? -7.244 4.209 -0.238 1.00 96.56 97 ILE A C 1
ATOM 757 O O . ILE A 1 97 ? -6.357 3.701 -0.926 1.00 96.56 97 ILE A O 1
ATOM 761 N N . GLN A 1 98 ? -8.330 4.771 -0.773 1.00 95.94 98 GLN A N 1
ATOM 762 C CA . GLN A 1 98 ? -8.577 4.828 -2.217 1.00 95.94 98 GLN A CA 1
ATOM 763 C C . GLN A 1 98 ? -7.447 5.566 -2.946 1.00 95.94 98 GLN A C 1
ATOM 765 O O . GLN A 1 98 ? -6.980 5.126 -3.999 1.00 95.94 98 GLN A O 1
ATOM 770 N N . ASN A 1 99 ? -6.935 6.653 -2.357 1.00 94.50 99 ASN A N 1
ATOM 771 C CA . ASN A 1 99 ? -5.775 7.360 -2.894 1.00 94.50 99 ASN A CA 1
ATOM 772 C C . ASN A 1 99 ? -4.531 6.459 -2.944 1.00 94.50 99 ASN A C 1
ATOM 774 O O . ASN A 1 99 ? -3.844 6.444 -3.964 1.00 94.50 99 ASN A O 1
ATOM 778 N N . LEU A 1 100 ? -4.239 5.690 -1.887 1.00 95.62 100 LEU A N 1
ATOM 779 C CA . LEU A 1 100 ? -3.108 4.750 -1.864 1.00 95.62 100 LEU A CA 1
ATOM 780 C C . LEU A 1 100 ? -3.264 3.627 -2.901 1.00 95.62 100 LEU A C 1
ATOM 782 O O . LEU A 1 100 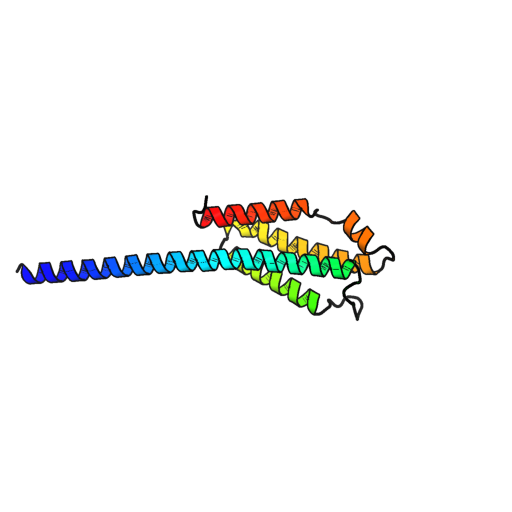? -2.301 3.322 -3.609 1.00 95.62 100 LEU A O 1
ATOM 786 N N . GLN A 1 101 ? -4.465 3.059 -3.034 1.00 95.44 101 GLN A N 1
ATOM 787 C CA . GLN A 1 101 ? -4.787 2.040 -4.038 1.00 95.44 101 GLN A CA 1
ATOM 788 C C . GLN A 1 101 ? -4.558 2.573 -5.464 1.00 95.44 101 GLN A C 1
ATOM 790 O O . GLN A 1 101 ? -3.812 1.976 -6.242 1.00 95.44 101 GLN A O 1
ATOM 795 N N . GLN A 1 102 ? -5.113 3.743 -5.802 1.00 94.00 102 GLN A N 1
ATOM 796 C CA . GLN A 1 102 ? -4.927 4.361 -7.123 1.00 94.00 102 GLN A CA 1
ATOM 797 C C . GLN A 1 102 ? -3.458 4.675 -7.425 1.00 94.00 102 GLN A C 1
ATOM 799 O O . GLN A 1 102 ? -2.993 4.520 -8.554 1.00 94.00 102 GLN A O 1
ATOM 804 N N . LEU A 1 103 ? -2.718 5.128 -6.417 1.00 93.62 103 LEU A N 1
ATOM 805 C CA . LEU A 1 103 ? -1.306 5.472 -6.525 1.00 93.62 103 LEU A CA 1
ATOM 806 C C . LEU A 1 103 ? -0.450 4.238 -6.822 1.00 93.62 103 LEU A C 1
ATOM 808 O O . LEU A 1 103 ? 0.415 4.281 -7.698 1.00 93.62 103 LEU A O 1
ATOM 812 N N . MET A 1 104 ? -0.726 3.127 -6.138 1.00 94.62 104 MET A N 1
ATOM 813 C CA . MET A 1 104 ? -0.075 1.846 -6.392 1.00 94.62 104 MET A CA 1
ATOM 814 C C . MET A 1 104 ? -0.276 1.394 -7.846 1.00 94.62 104 MET A C 1
ATOM 816 O O . MET A 1 104 ? 0.703 1.045 -8.507 1.00 94.62 104 MET A O 1
ATOM 820 N N . ILE A 1 105 ? -1.505 1.478 -8.370 1.00 93.19 105 ILE A N 1
ATOM 821 C CA . ILE A 1 105 ? -1.804 1.137 -9.771 1.00 93.19 105 ILE A CA 1
ATOM 822 C C . ILE A 1 105 ? -1.071 2.069 -10.744 1.00 93.19 105 ILE A C 1
ATOM 824 O O . ILE A 1 105 ? -0.383 1.597 -11.647 1.00 93.19 105 ILE A O 1
ATOM 828 N N . LYS A 1 106 ? -1.104 3.388 -10.517 1.00 93.12 106 LYS A N 1
ATOM 829 C CA . LYS A 1 106 ? -0.375 4.355 -11.359 1.00 93.12 106 LYS A CA 1
ATOM 830 C C . LYS A 1 106 ? 1.128 4.073 -11.403 1.00 93.12 106 LYS A C 1
ATOM 832 O O . LYS A 1 106 ? 1.742 4.134 -12.468 1.00 93.12 106 LYS A O 1
ATOM 837 N N . ARG A 1 107 ? 1.736 3.742 -10.258 1.00 92.75 107 ARG A N 1
ATOM 838 C CA . ARG A 1 107 ? 3.162 3.385 -10.189 1.00 92.75 107 ARG A CA 1
ATOM 839 C C . ARG 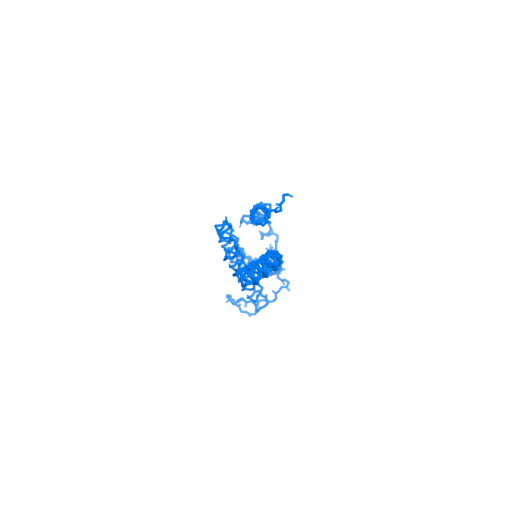A 1 107 ? 3.464 2.079 -10.911 1.00 92.75 107 ARG A C 1
ATOM 841 O O . ARG A 1 107 ? 4.509 1.981 -11.551 1.00 92.75 107 ARG A O 1
ATOM 848 N N . LEU A 1 108 ? 2.567 1.101 -10.829 1.00 93.31 108 LEU A N 1
ATOM 849 C CA . LEU A 1 108 ? 2.688 -0.161 -11.551 1.00 93.31 108 LEU A CA 1
ATOM 850 C C . LEU A 1 108 ? 2.682 0.059 -13.071 1.00 93.31 108 LEU A C 1
ATOM 852 O O . LEU A 1 108 ? 3.593 -0.401 -13.762 1.00 93.31 108 LEU A O 1
ATOM 856 N N . ASP A 1 109 ? 1.722 0.832 -13.577 1.00 92.00 109 ASP A N 1
ATOM 857 C CA . ASP A 1 109 ? 1.626 1.182 -15.001 1.00 92.00 109 ASP A CA 1
ATOM 858 C C . ASP A 1 109 ? 2.858 1.963 -15.479 1.00 92.00 109 ASP A C 1
ATOM 860 O O . ASP A 1 109 ? 3.417 1.718 -16.560 1.00 92.00 109 ASP A O 1
ATOM 864 N N . PHE A 1 110 ? 3.341 2.883 -14.642 1.00 93.25 110 PHE A N 1
ATOM 865 C CA . PHE A 1 110 ? 4.548 3.638 -14.938 1.00 93.25 110 PHE A CA 1
ATOM 866 C C . PHE A 1 110 ? 5.797 2.747 -14.970 1.00 93.25 110 PHE A C 1
ATOM 868 O O . PHE A 1 110 ? 6.617 2.867 -15.886 1.00 93.25 110 PHE A O 1
ATOM 875 N N . ALA A 1 111 ? 5.920 1.795 -14.042 1.00 92.44 111 ALA A N 1
ATOM 876 C CA . ALA A 1 111 ? 7.006 0.820 -14.039 1.00 92.44 111 ALA A CA 1
ATOM 877 C C . ALA A 1 111 ? 7.019 -0.019 -15.328 1.00 92.44 111 ALA A C 1
ATOM 879 O O . ALA A 1 111 ? 8.082 -0.180 -15.931 1.00 92.44 111 ALA A O 1
ATOM 880 N N . PHE A 1 112 ? 5.856 -0.467 -15.825 1.00 91.44 112 PHE A N 1
ATOM 881 C CA . PHE A 1 112 ? 5.767 -1.143 -17.128 1.00 91.44 112 PHE A CA 1
ATOM 882 C C . PHE A 1 112 ? 6.238 -0.271 -18.287 1.00 91.44 112 PHE A C 1
ATOM 884 O O . PHE A 1 112 ? 6.940 -0.745 -19.184 1.00 91.44 112 PHE A O 1
ATOM 891 N N . THR A 1 113 ? 5.880 1.011 -18.267 1.00 90.00 113 THR A N 1
ATOM 892 C CA . THR A 1 113 ? 6.315 1.968 -19.288 1.00 90.00 113 THR A CA 1
ATOM 893 C C . THR A 1 113 ? 7.839 2.136 -19.278 1.00 90.00 113 THR A C 1
ATOM 895 O O . THR A 1 113 ? 8.467 2.165 -20.342 1.00 90.00 113 THR A O 1
ATOM 898 N N . CYS A 1 114 ? 8.453 2.155 -18.091 1.00 91.81 114 CYS A N 1
ATOM 899 C CA . CYS A 1 114 ? 9.900 2.297 -17.919 1.00 91.81 114 CYS A CA 1
ATOM 900 C C . CYS A 1 114 ? 10.701 1.113 -18.481 1.00 91.81 114 CYS A C 1
ATOM 902 O O . CYS A 1 114 ? 11.790 1.327 -19.016 1.00 91.81 114 CYS A O 1
ATOM 904 N N . LEU A 1 115 ? 10.157 -0.113 -18.458 1.00 90.44 115 LEU A N 1
ATOM 905 C CA . LEU A 1 115 ? 10.859 -1.328 -18.909 1.00 90.44 115 LEU A CA 1
ATOM 906 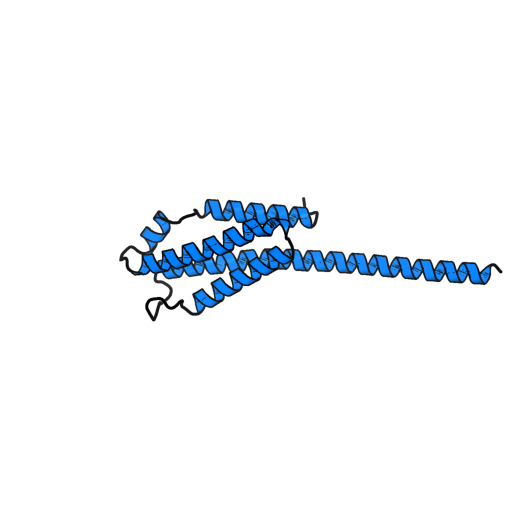C C . LEU A 1 115 ? 11.392 -1.245 -20.347 1.00 90.44 115 LEU A C 1
ATOM 908 O O . LEU A 1 115 ? 12.426 -1.845 -20.660 1.00 90.44 115 LEU A O 1
ATOM 912 N N . LYS A 1 116 ? 10.714 -0.479 -21.211 1.00 88.94 116 LYS A N 1
ATOM 913 C CA . LYS A 1 116 ? 11.102 -0.256 -22.615 1.00 88.94 116 LYS A CA 1
ATOM 914 C C . LYS A 1 116 ? 12.402 0.543 -22.751 1.00 88.94 116 LYS A C 1
ATOM 916 O O . LYS A 1 116 ? 13.026 0.531 -23.810 1.00 88.94 116 LYS A O 1
ATOM 921 N N . ARG A 1 117 ? 12.820 1.240 -21.693 1.00 91.38 117 ARG A N 1
ATOM 922 C CA . ARG A 1 117 ? 13.999 2.105 -21.687 1.00 91.38 117 ARG A CA 1
ATOM 923 C C . ARG A 1 117 ? 15.259 1.357 -21.258 1.00 91.38 117 ARG A C 1
ATOM 925 O O . ARG A 1 117 ? 15.205 0.368 -20.521 1.00 91.38 117 ARG A O 1
ATOM 932 N N . LYS A 1 118 ? 16.424 1.847 -21.695 1.00 90.19 118 LYS A N 1
ATOM 933 C CA . LYS A 1 118 ? 17.732 1.338 -21.236 1.00 90.19 118 LYS A CA 1
ATOM 934 C C . LYS A 1 118 ? 18.038 1.787 -19.803 1.00 90.19 118 LYS A C 1
ATOM 936 O O . LYS A 1 118 ? 18.503 0.986 -19.005 1.00 90.19 118 LYS A O 1
ATOM 941 N N . ASP A 1 119 ? 17.679 3.021 -19.467 1.00 93.31 119 ASP A N 1
ATOM 942 C CA . ASP A 1 119 ? 17.833 3.693 -18.170 1.00 93.31 119 ASP A CA 1
ATOM 943 C C . ASP A 1 119 ? 16.612 3.518 -17.241 1.00 93.31 119 ASP A C 1
ATOM 945 O O . ASP A 1 119 ? 16.346 4.369 -16.398 1.00 93.31 119 ASP A O 1
ATOM 949 N N . SER A 1 120 ? 15.867 2.413 -17.393 1.00 92.56 120 SER A N 1
ATOM 950 C CA . SER A 1 120 ? 14.551 2.165 -16.770 1.00 92.56 120 SER A CA 1
ATOM 951 C C . SER A 1 120 ? 14.464 2.569 -15.293 1.00 92.56 120 SER A C 1
ATOM 953 O O . SER A 1 120 ? 13.580 3.335 -14.923 1.00 92.56 120 SER A O 1
ATOM 955 N N . HIS A 1 121 ? 15.404 2.115 -14.456 1.00 94.81 121 HIS A N 1
ATOM 956 C CA . HIS A 1 121 ? 15.381 2.395 -13.018 1.00 94.81 121 HIS A CA 1
ATOM 957 C C . HIS A 1 121 ? 15.613 3.877 -12.692 1.00 94.81 121 HIS A C 1
ATOM 959 O O . HIS A 1 121 ? 14.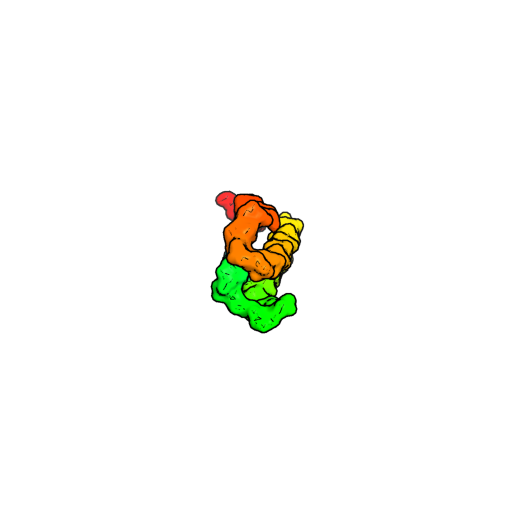878 4.464 -11.902 1.00 94.81 121 HIS A O 1
ATOM 965 N N . ALA A 1 122 ? 16.629 4.488 -13.310 1.00 93.62 122 ALA A N 1
ATOM 966 C CA . ALA A 1 122 ? 16.968 5.889 -13.077 1.00 93.62 122 ALA A CA 1
ATOM 967 C C . ALA A 1 122 ? 15.830 6.807 -13.541 1.00 93.62 122 ALA A C 1
ATOM 969 O O . ALA A 1 12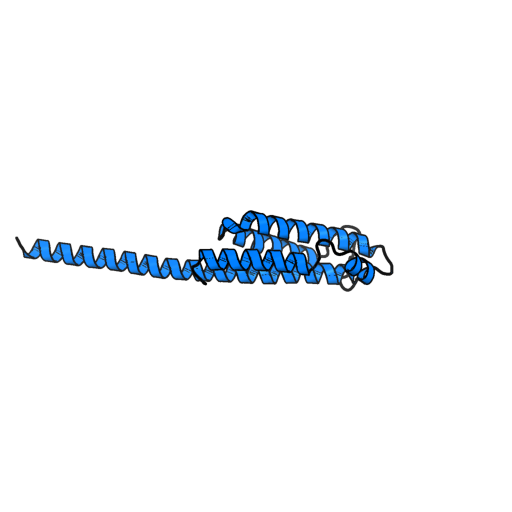2 ? 15.449 7.733 -12.828 1.00 93.62 122 ALA A O 1
ATOM 970 N N . PHE A 1 123 ? 15.237 6.496 -14.697 1.00 94.31 123 PHE A N 1
ATOM 971 C CA . PHE A 1 123 ? 14.080 7.217 -15.213 1.00 94.31 123 PHE A CA 1
ATOM 972 C C . PHE A 1 123 ? 12.855 7.058 -14.305 1.00 94.31 123 PHE A C 1
ATOM 974 O O . PHE A 1 123 ? 12.199 8.053 -14.006 1.00 94.31 123 PHE A O 1
ATOM 981 N N . PHE A 1 124 ? 12.580 5.843 -13.818 1.00 93.94 124 PHE A N 1
ATOM 982 C CA . PHE A 1 124 ? 11.499 5.597 -12.865 1.00 93.94 124 PHE A CA 1
ATOM 983 C C . PHE A 1 124 ? 11.662 6.461 -11.610 1.00 93.94 124 PHE A C 1
ATOM 985 O O . PHE A 1 124 ? 10.744 7.191 -11.252 1.00 93.94 124 PHE A O 1
ATOM 992 N N . LYS A 1 125 ? 12.853 6.463 -10.994 1.00 92.75 125 LYS A N 1
ATOM 993 C CA . LYS A 1 125 ? 13.112 7.252 -9.779 1.00 92.75 125 LYS A CA 1
ATOM 994 C C . LYS A 1 125 ? 13.022 8.757 -9.986 1.00 92.75 125 LYS A C 1
ATOM 996 O O . LYS A 1 125 ? 12.483 9.451 -9.130 1.00 92.75 125 LYS A O 1
ATOM 1001 N N . ALA A 1 126 ? 13.526 9.258 -11.110 1.00 92.12 126 ALA A N 1
ATOM 1002 C CA . ALA A 1 126 ? 13.519 10.688 -11.404 1.00 92.12 126 ALA A CA 1
ATOM 1003 C C . ALA A 1 126 ? 12.113 11.250 -11.692 1.00 92.12 126 ALA A C 1
ATOM 1005 O O . ALA A 1 126 ? 11.914 12.453 -11.569 1.00 92.12 126 ALA A O 1
ATOM 1006 N N . ASN A 1 127 ? 11.153 10.399 -12.067 1.00 92.38 127 ASN A N 1
ATOM 1007 C CA . ASN A 1 127 ? 9.813 10.804 -12.513 1.00 92.38 127 ASN A CA 1
ATOM 1008 C C . ASN A 1 127 ? 8.698 10.148 -11.673 1.00 92.38 127 ASN A C 1
ATOM 1010 O O . ASN A 1 127 ? 7.581 9.949 -12.145 1.00 92.38 127 ASN A O 1
ATOM 1014 N N . LEU A 1 128 ? 9.015 9.751 -10.438 1.00 86.69 128 LEU A N 1
ATOM 1015 C CA . LEU A 1 128 ? 8.079 9.099 -9.527 1.00 86.69 128 LEU A CA 1
ATOM 1016 C C . LEU A 1 128 ? 7.021 10.097 -9.038 1.00 86.69 128 LEU A C 1
ATOM 1018 O O . LEU A 1 128 ? 7.291 10.926 -8.167 1.00 86.69 128 LEU A O 1
ATOM 1022 N N . GLU A 1 129 ? 5.798 9.966 -9.549 1.00 84.19 129 GLU A N 1
ATOM 1023 C CA . GLU A 1 129 ? 4.656 10.760 -9.106 1.00 84.19 129 GLU A CA 1
ATOM 1024 C C . GLU A 1 129 ? 3.531 9.895 -8.522 1.00 84.19 129 GLU A C 1
ATOM 1026 O O . GLU A 1 129 ? 3.148 8.878 -9.109 1.00 84.19 129 GLU A O 1
ATOM 1031 N N . PRO A 1 130 ? 2.955 10.299 -7.378 1.00 81.69 130 PRO A N 1
ATOM 1032 C CA . PRO A 1 130 ? 3.482 11.277 -6.422 1.00 81.69 130 PRO A CA 1
ATOM 1033 C C . PRO A 1 130 ? 4.752 10.749 -5.724 1.00 81.69 130 PRO A C 1
ATOM 1035 O O . PRO A 1 130 ? 5.002 9.539 -5.699 1.00 81.69 130 PRO A O 1
ATOM 1038 N N . SER A 1 131 ? 5.543 11.653 -5.136 1.00 86.38 131 SER A N 1
ATOM 1039 C CA . SER A 1 131 ? 6.818 11.322 -4.480 1.00 86.38 131 SER A CA 1
ATOM 1040 C C . SER A 1 131 ? 6.661 10.346 -3.305 1.00 86.38 131 SER A C 1
ATOM 1042 O O . SER A 1 131 ? 5.585 10.207 -2.720 1.00 86.38 131 SER A O 1
ATOM 1044 N N . GLU A 1 132 ? 7.747 9.676 -2.912 1.00 86.31 132 GLU A N 1
ATOM 1045 C CA . GLU A 1 132 ? 7.771 8.839 -1.697 1.00 86.31 132 GLU A CA 1
ATOM 1046 C C . GLU A 1 132 ? 7.371 9.623 -0.440 1.00 86.31 132 GLU A C 1
ATOM 1048 O O . GLU A 1 132 ? 6.604 9.125 0.382 1.00 86.31 132 GLU A O 1
ATOM 1053 N N . GLU A 1 133 ? 7.804 10.882 -0.330 1.00 88.94 133 GLU A N 1
ATOM 1054 C CA . GLU A 1 133 ? 7.403 11.773 0.762 1.00 88.94 133 GLU A CA 1
ATOM 1055 C C . GLU A 1 133 ? 5.882 11.989 0.792 1.00 88.94 133 GLU A C 1
ATOM 1057 O O . GLU A 1 133 ? 5.263 12.025 1.856 1.00 88.94 133 GLU A O 1
ATOM 1062 N N . SER A 1 134 ? 5.254 12.089 -0.380 1.00 87.69 134 SER A N 1
ATOM 1063 C CA . SER A 1 134 ? 3.802 12.248 -0.485 1.00 87.69 134 SER A CA 1
ATOM 1064 C C . SER A 1 134 ? 3.058 10.994 -0.025 1.00 87.69 134 SER A C 1
ATOM 1066 O O . SER A 1 134 ? 2.080 11.114 0.711 1.00 87.69 134 SER A O 1
ATOM 1068 N N . ILE A 1 135 ? 3.546 9.796 -0.376 1.00 88.81 135 ILE A N 1
ATOM 1069 C CA . ILE A 1 135 ? 3.001 8.536 0.161 1.00 88.81 135 ILE A CA 1
ATOM 1070 C C . ILE A 1 135 ? 3.124 8.507 1.679 1.00 88.81 135 ILE A C 1
ATOM 1072 O O . ILE A 1 135 ? 2.150 8.198 2.365 1.00 88.81 135 ILE A O 1
ATOM 1076 N N . LEU A 1 136 ? 4.300 8.853 2.207 1.00 89.94 136 LEU A N 1
ATOM 1077 C CA . LEU A 1 136 ? 4.548 8.839 3.644 1.00 89.94 136 LEU A CA 1
ATOM 1078 C C . LEU A 1 136 ? 3.569 9.759 4.385 1.00 89.94 136 LEU A C 1
ATOM 1080 O O . LEU A 1 136 ? 3.019 9.367 5.413 1.00 89.94 136 LEU A O 1
ATOM 1084 N N . LYS A 1 137 ? 3.275 10.943 3.834 1.00 92.88 137 LYS A N 1
ATOM 1085 C CA . LYS A 1 137 ? 2.273 11.868 4.391 1.00 92.88 137 LYS A CA 1
ATOM 1086 C C . LYS A 1 137 ? 0.863 11.272 4.412 1.00 92.88 137 LYS A C 1
ATOM 1088 O O . LYS A 1 137 ? 0.116 11.526 5.358 1.00 92.88 137 LYS A O 1
ATOM 1093 N N . ILE A 1 138 ? 0.474 10.496 3.397 1.00 92.69 138 ILE A N 1
ATOM 1094 C CA . ILE A 1 138 ? -0.826 9.803 3.387 1.00 92.69 138 ILE A CA 1
ATOM 1095 C C . ILE A 1 138 ? -0.827 8.689 4.440 1.00 92.69 138 ILE A C 1
ATOM 1097 O O . ILE A 1 138 ? -1.720 8.651 5.282 1.00 92.69 138 ILE A O 1
ATOM 1101 N N . GLN A 1 139 ? 0.213 7.851 4.478 1.00 92.19 139 GLN A N 1
ATOM 1102 C CA . GLN A 1 139 ? 0.351 6.778 5.471 1.00 92.19 139 GLN A CA 1
ATOM 1103 C C . GLN A 1 139 ? 0.315 7.305 6.914 1.00 92.19 139 GLN A C 1
ATOM 1105 O O . GLN A 1 139 ? -0.343 6.718 7.769 1.00 92.19 139 GLN A O 1
ATOM 1110 N N . GLN A 1 140 ? 0.977 8.432 7.191 1.00 93.12 140 GLN A N 1
ATOM 1111 C CA . GLN A 1 140 ? 0.947 9.084 8.504 1.00 93.12 140 GLN A CA 1
ATOM 1112 C C . GLN A 1 140 ? -0.452 9.587 8.873 1.00 93.12 140 GLN A C 1
ATOM 1114 O O . GLN A 1 140 ? -0.859 9.487 10.028 1.00 93.12 140 GLN A O 1
ATOM 1119 N N . ARG A 1 141 ? -1.207 10.109 7.900 1.00 93.56 141 ARG A N 1
ATOM 1120 C CA . ARG A 1 141 ? -2.586 10.564 8.113 1.00 93.56 141 ARG A CA 1
ATOM 1121 C C . ARG A 1 141 ? -3.525 9.403 8.420 1.00 93.56 141 ARG A C 1
ATOM 1123 O O . ARG A 1 141 ? -4.313 9.521 9.355 1.00 93.56 141 ARG A O 1
ATOM 1130 N N . VAL A 1 142 ? -3.390 8.296 7.684 1.00 92.44 142 VAL A N 1
ATOM 1131 C CA . VAL A 1 142 ? -4.116 7.042 7.938 1.00 92.44 142 VAL A CA 1
ATOM 1132 C C . VAL A 1 142 ? -3.803 6.539 9.343 1.00 92.44 142 VAL A C 1
ATOM 1134 O O . VAL A 1 142 ? -4.715 6.368 10.142 1.00 92.44 142 VAL A O 1
ATOM 1137 N N . LEU A 1 143 ? -2.515 6.402 9.678 1.00 90.81 143 LEU A N 1
ATOM 1138 C CA . LEU A 1 143 ? -2.062 5.960 10.998 1.00 90.81 143 LEU A CA 1
ATOM 1139 C C . LEU A 1 143 ? -2.668 6.811 12.118 1.00 90.81 143 LEU A C 1
ATOM 1141 O O . LEU A 1 143 ? -3.276 6.262 13.034 1.00 90.81 143 LEU A O 1
ATOM 1145 N N . ARG A 1 144 ? -2.553 8.139 12.014 1.00 91.38 144 ARG A N 1
ATOM 1146 C CA . ARG A 1 144 ? -3.073 9.061 13.027 1.00 91.38 144 ARG A CA 1
ATOM 1147 C C . ARG A 1 144 ? -4.585 8.907 13.210 1.00 91.38 144 ARG A C 1
ATOM 1149 O O . ARG A 1 144 ? -5.048 8.773 14.334 1.00 91.38 144 ARG A O 1
ATOM 1156 N N . ARG A 1 145 ? -5.353 8.864 12.117 1.00 90.62 145 ARG A N 1
ATOM 1157 C CA . ARG A 1 145 ? -6.820 8.719 12.167 1.00 90.62 145 ARG A CA 1
ATOM 1158 C C . ARG A 1 145 ? -7.265 7.360 12.713 1.00 90.62 145 ARG A C 1
ATOM 1160 O O . ARG A 1 145 ? -8.249 7.286 13.450 1.00 90.62 145 ARG A O 1
ATOM 1167 N N . CYS A 1 146 ? -6.539 6.290 12.386 1.00 88.94 146 CYS A N 1
ATOM 1168 C CA . CYS A 1 146 ? -6.774 4.971 12.967 1.00 88.94 146 CYS A CA 1
ATOM 1169 C C . CYS A 1 146 ? -6.504 4.979 14.478 1.00 88.94 146 CYS A C 1
ATOM 1171 O O . CYS A 1 146 ? -7.339 4.498 15.237 1.00 88.94 146 CYS A O 1
ATOM 1173 N N . GLN A 1 147 ? -5.387 5.569 14.924 1.00 85.88 147 GLN A N 1
ATOM 1174 C CA . GLN A 1 147 ? -5.035 5.688 16.347 1.00 85.88 147 GLN A CA 1
ATOM 1175 C C . GLN A 1 147 ? -6.072 6.497 17.136 1.00 85.88 147 GLN A C 1
ATOM 1177 O O . GLN A 1 147 ? -6.547 6.031 18.172 1.00 85.88 147 GLN A O 1
ATOM 1182 N N . GLU A 1 148 ? -6.493 7.646 16.600 1.00 87.44 148 GLU A N 1
ATOM 1183 C CA . GLU A 1 148 ? -7.551 8.484 17.178 1.00 87.44 148 GLU A CA 1
ATOM 1184 C C . GLU A 1 148 ? -8.860 7.694 17.361 1.00 87.44 148 GLU A C 1
ATOM 1186 O O . GLU A 1 148 ? -9.515 7.807 18.397 1.00 87.44 148 GLU A O 1
ATOM 1191 N N . SER A 1 149 ? -9.210 6.837 16.394 1.00 83.94 149 SER A N 1
ATOM 1192 C CA . SER A 1 149 ? -10.446 6.039 16.418 1.00 83.94 149 SER A CA 1
ATOM 1193 C C . SER A 1 149 ? -10.449 4.925 17.473 1.00 83.94 149 SER A C 1
ATOM 1195 O O . SER A 1 149 ? -11.521 4.527 17.923 1.00 83.94 149 SER A O 1
ATOM 1197 N N . VAL A 1 150 ? -9.276 4.430 17.886 1.00 83.06 150 VAL A N 1
ATOM 1198 C CA . VAL A 1 150 ? -9.129 3.438 18.976 1.00 83.06 150 VAL A CA 1
ATOM 1199 C C . VAL A 1 150 ? -8.709 4.077 20.308 1.00 83.06 150 VAL A C 1
ATOM 1201 O O . VAL A 1 150 ? -8.370 3.381 21.261 1.00 83.06 150 VAL A O 1
ATOM 1204 N N . GLY A 1 151 ? -8.713 5.412 20.400 1.00 79.62 151 GLY A N 1
ATOM 1205 C CA . GLY A 1 151 ? -8.393 6.138 21.633 1.00 79.62 151 GLY A CA 1
ATOM 1206 C C . GLY A 1 151 ? -6.907 6.150 22.014 1.00 79.62 151 GLY A C 1
ATOM 1207 O O . GLY A 1 151 ? -6.579 6.465 23.160 1.00 79.62 151 GLY A O 1
ATOM 1208 N N . ILE A 1 152 ? -6.010 5.834 21.075 1.00 73.56 152 ILE A N 1
ATOM 1209 C CA . ILE A 1 152 ? -4.559 5.968 21.248 1.00 73.56 152 ILE A CA 1
ATOM 1210 C C . ILE A 1 152 ? -4.176 7.417 20.910 1.00 73.56 152 ILE A C 1
ATOM 1212 O O . ILE A 1 152 ? -4.486 7.897 19.821 1.00 73.56 152 ILE A O 1
ATOM 1216 N N . LYS A 1 153 ? -3.538 8.111 21.861 1.00 59.44 153 LYS A N 1
ATOM 1217 C CA . LYS A 1 153 ? -3.063 9.499 21.727 1.00 59.44 153 LYS A CA 1
ATOM 1218 C C . LYS A 1 153 ? -1.575 9.559 21.418 1.00 59.44 153 LYS A C 1
ATOM 1220 O O . LYS A 1 153 ? -0.836 8.739 22.006 1.00 59.44 153 LYS A O 1
#

Foldseek 3Di:
DVVVVVVVVVVVVVVVVVVVVVVVVVLVVLLVVLVVLLVQLVVLLVQLLVVLLCLLVVVDDDPDQPDDDPSNVVSLVSNLVSLVVNCVSQVVLVVLSVVSNVLSVVSNVLSSVLVVDPCRNVVSQVPRPPDPVVNVVSSVVSVVSSCVVSVHD

pLDDT: mean 85.6, std 11.19, range [52.62, 97.44]

Secondary structure (DSSP, 8-state):
-HHHHHHHHHHHHHHHHHHHHHHHHHHHHHHHHHHHHHHHHHHHHHHHHHHHHHHHTT-S---STTPPPHHHHHHHHHHHHHHHHHHHH-GGGHHHHHHHHHHHHHHHHHHHHHTTSTTHHHHHHHT-SS-HHHHHHHHHHHHHHHHHHTT--

Sequence (153 aa):
MDIIIGALISIIGTMVFNVWISSREESKRWDADRLKALTNARIDLLRALGNIEAMAAKQIRVISAGARPLIIDKAVDEAWYSLEELSVLFPVVENDIQNLQQLMIKRLDFAFTCLKRKDSHAFFKANLEPSEESILKIQQRVLRRCQESVGIK